Protein AF-A0A7V5R097-F1 (afdb_monomer_lite)

Sequence (144 aa):
MRPENYAAVKLGDSNEYEIFIGPNHPGIEGNYAFRLMLDGDTVVKGTADAGYLHRGFEKLMEGRLWIQNLALVPRICVPDPSPMEVAYSMAVEEIMGIEAPIRAQWIRVMQLELSRVAAHLFTFGGHAATTGMYTPMFWGVADR

Foldseek 3Di:
DDVVVVDDDDDDPFLWDWDKADCDHLLDPHRWIWIFIDNNPHTPDIDTDDDSPPPPLVVVCVVDDLVVNLVVQLVVPVLQSLVSSVVSVVVVCVVVVHDDPPVVVVVSVVSNVVSVLLSVLCVVLSVCVSVVNNPSVVVSVVVD

Secondary structure (DSSP, 8-state):
--GGGG------S-SEEEEEE-SS-TTS-SS-EEEEEEETTEEEEEEEE--TT---HHHHHHTS-TTGGGGTGGGTSTT--HHHHHHHHHHHHHHHT----HHHHHHHHHHHHHHHHHHHHHHHHHHHHHTT-HHHHHHHHH--

Structure (mmCIF, N/CA/C/O backbone):
data_AF-A0A7V5R097-F1
#
_entry.id   AF-A0A7V5R097-F1
#
loop_
_atom_site.group_PDB
_atom_site.id
_atom_site.type_symbol
_atom_site.label_atom_id
_atom_site.label_alt_id
_atom_site.label_comp_id
_atom_site.label_asym_id
_atom_site.label_entity_id
_atom_site.label_seq_id
_atom_site.pdbx_PDB_ins_code
_atom_site.Cartn_x
_atom_site.Cartn_y
_atom_site.Cartn_z
_atom_site.occupancy
_atom_site.B_iso_or_equiv
_atom_site.auth_seq_id
_atom_site.auth_comp_id
_atom_site.auth_asym_id
_atom_site.auth_atom_id
_atom_site.pdbx_PDB_model_num
ATOM 1 N N . MET A 1 1 ? 29.522 6.628 -4.679 1.00 48.78 1 MET A N 1
ATOM 2 C CA . MET A 1 1 ? 29.585 5.921 -5.975 1.00 48.78 1 MET A CA 1
ATOM 3 C C . MET A 1 1 ? 31.027 5.484 -6.163 1.00 48.78 1 MET A C 1
ATOM 5 O O . MET A 1 1 ? 31.875 6.353 -6.314 1.00 48.78 1 MET A O 1
ATOM 9 N N . ARG A 1 2 ? 31.341 4.198 -5.970 1.00 52.47 2 ARG A N 1
ATOM 10 C CA . ARG A 1 2 ? 32.728 3.714 -6.042 1.00 52.47 2 ARG A CA 1
ATOM 11 C C . ARG A 1 2 ? 33.071 3.350 -7.496 1.00 52.47 2 ARG A C 1
ATOM 13 O O . ARG A 1 2 ? 32.293 2.595 -8.077 1.00 52.47 2 ARG A O 1
ATOM 20 N N . PRO A 1 3 ? 34.158 3.877 -8.088 1.00 52.31 3 PRO A N 1
ATOM 21 C CA . PRO A 1 3 ? 34.522 3.634 -9.489 1.00 52.31 3 PRO A CA 1
ATOM 22 C C . PRO A 1 3 ? 34.728 2.154 -9.822 1.00 52.31 3 PRO A C 1
ATOM 24 O O . PRO A 1 3 ? 34.408 1.726 -10.927 1.00 52.31 3 PRO A O 1
ATOM 27 N N . 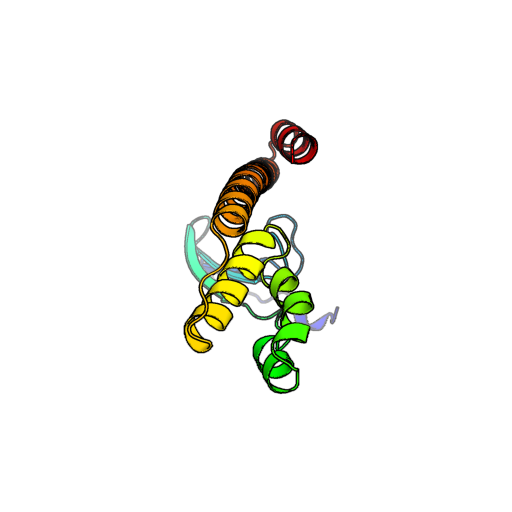GLU A 1 4 ? 35.195 1.361 -8.854 1.00 67.19 4 GLU A N 1
ATOM 28 C CA . GLU A 1 4 ? 35.396 -0.081 -9.013 1.00 67.19 4 GLU A CA 1
ATOM 29 C C . GLU A 1 4 ? 34.113 -0.866 -9.346 1.00 67.19 4 GLU A C 1
ATOM 31 O O . GLU A 1 4 ? 34.199 -1.935 -9.942 1.00 67.19 4 GLU A O 1
ATOM 36 N N . ASN A 1 5 ? 32.926 -0.319 -9.057 1.00 52.34 5 ASN A N 1
ATOM 37 C CA . ASN A 1 5 ? 31.643 -0.945 -9.399 1.00 52.34 5 ASN A CA 1
ATOM 38 C C . ASN A 1 5 ? 31.199 -0.687 -10.855 1.00 52.34 5 ASN A C 1
ATOM 40 O O . ASN A 1 5 ? 30.150 -1.182 -11.256 1.00 52.34 5 ASN A O 1
ATOM 44 N N . TYR A 1 6 ? 31.956 0.099 -11.632 1.00 60.28 6 TYR A N 1
ATOM 45 C CA . TYR A 1 6 ? 31.622 0.498 -13.010 1.00 60.28 6 TYR A CA 1
ATOM 46 C C . TYR A 1 6 ? 32.723 0.131 -14.016 1.00 60.28 6 TYR A C 1
ATOM 48 O O . TYR A 1 6 ? 32.778 0.682 -15.116 1.00 60.28 6 TYR A O 1
ATOM 56 N N . ALA A 1 7 ? 33.632 -0.774 -13.644 1.00 66.00 7 ALA A N 1
ATOM 57 C CA . ALA A 1 7 ? 34.644 -1.274 -14.563 1.00 66.00 7 ALA A CA 1
ATOM 58 C C . ALA A 1 7 ? 33.978 -2.058 -15.704 1.00 66.00 7 ALA A C 1
ATOM 60 O O . ALA A 1 7 ? 33.202 -2.983 -15.466 1.00 66.00 7 ALA A O 1
ATOM 61 N N . ALA A 1 8 ? 34.289 -1.690 -16.949 1.00 58.41 8 ALA A N 1
ATOM 62 C CA . ALA A 1 8 ? 33.789 -2.395 -18.121 1.00 58.41 8 ALA A CA 1
ATOM 63 C C . ALA A 1 8 ? 34.358 -3.823 -18.149 1.00 58.41 8 ALA A C 1
ATOM 65 O O . ALA A 1 8 ? 35.564 -4.019 -18.309 1.00 58.41 8 ALA A O 1
ATOM 66 N N . VAL A 1 9 ? 33.488 -4.819 -17.985 1.00 68.56 9 VAL A N 1
ATOM 67 C CA . VAL A 1 9 ? 33.845 -6.235 -18.109 1.00 68.56 9 VAL A CA 1
ATOM 68 C C . VAL A 1 9 ? 33.668 -6.645 -19.566 1.00 68.56 9 VAL A C 1
ATOM 70 O O . VAL A 1 9 ? 32.616 -6.418 -20.161 1.00 68.56 9 VAL A O 1
ATOM 73 N N . LYS A 1 10 ? 34.705 -7.244 -20.157 1.00 55.16 10 LYS A N 1
ATOM 74 C CA . LYS A 1 10 ? 34.632 -7.794 -21.512 1.00 55.16 10 LYS A CA 1
ATOM 75 C C . LYS A 1 10 ? 33.903 -9.140 -21.444 1.00 55.16 10 LYS A C 1
ATOM 77 O O . LYS A 1 10 ? 34.493 -10.133 -21.022 1.00 55.16 10 LYS A O 1
ATOM 82 N N . LEU A 1 11 ? 32.619 -9.146 -21.790 1.00 59.50 11 LEU A N 1
ATOM 83 C CA . LEU A 1 11 ? 31.825 -10.367 -21.947 1.00 59.50 11 LEU A CA 1
ATOM 84 C C . LEU A 1 11 ? 32.195 -11.050 -23.281 1.00 59.50 11 LEU A C 1
ATOM 86 O O . LEU A 1 11 ? 32.727 -10.396 -24.181 1.00 59.50 11 LEU A O 1
ATOM 90 N N . GLY A 1 12 ? 32.011 -12.372 -23.375 1.00 64.69 12 GLY A N 1
ATOM 91 C CA . GLY A 1 12 ? 32.247 -13.133 -24.613 1.00 64.69 12 GLY A CA 1
ATOM 92 C C . GLY A 1 12 ? 31.195 -12.838 -25.690 1.00 64.69 12 GLY A C 1
ATOM 93 O O . GLY A 1 12 ? 30.378 -11.939 -25.516 1.00 64.69 12 GLY A O 1
ATOM 94 N N . ASP A 1 13 ? 31.171 -13.626 -26.770 1.00 66.69 13 ASP A N 1
ATOM 95 C CA . ASP A 1 13 ? 30.111 -13.580 -27.796 1.00 66.69 13 ASP A CA 1
ATOM 96 C C . ASP A 1 13 ? 28.789 -14.180 -27.259 1.00 66.69 13 ASP A C 1
ATOM 98 O O . ASP A 1 13 ? 28.233 -15.115 -27.833 1.00 66.69 13 ASP A O 1
ATOM 102 N N . SER A 1 14 ? 28.302 -13.700 -26.111 1.00 69.69 14 SER A N 1
ATOM 103 C CA . SER A 1 14 ? 26.946 -13.967 -25.641 1.00 69.69 14 SER A CA 1
ATOM 104 C C . SER A 1 14 ? 26.090 -12.733 -25.860 1.00 69.69 14 SER A C 1
ATOM 106 O O . SER A 1 14 ? 26.456 -11.624 -25.481 1.00 69.69 14 SER A O 1
ATOM 108 N N . ASN A 1 15 ? 24.899 -12.950 -26.407 1.00 76.94 15 ASN A N 1
ATOM 109 C CA . ASN A 1 15 ? 23.843 -11.942 -26.421 1.00 76.94 15 ASN A CA 1
ATOM 110 C C . ASN A 1 15 ? 23.225 -11.747 -25.023 1.00 76.94 15 ASN A C 1
ATOM 112 O O . ASN A 1 15 ? 22.355 -10.896 -24.851 1.00 76.94 15 ASN A O 1
ATOM 116 N N . GLU A 1 16 ? 23.691 -12.526 -24.036 1.00 87.88 16 GLU A N 1
ATOM 117 C CA . GLU A 1 16 ? 23.259 -12.450 -22.651 1.00 87.88 16 GLU A CA 1
ATOM 118 C C . GLU A 1 16 ? 23.998 -11.364 -21.868 1.00 87.88 16 GLU A C 1
ATOM 120 O O . GLU A 1 16 ? 25.231 -11.362 -21.791 1.00 87.88 16 GLU A O 1
ATOM 125 N N . TYR A 1 17 ? 23.240 -10.471 -21.239 1.00 88.00 17 TYR A N 1
ATOM 126 C CA . TYR A 1 17 ? 23.763 -9.458 -20.327 1.00 88.00 17 TYR A CA 1
ATOM 127 C C . TYR A 1 17 ? 22.787 -9.175 -19.183 1.00 88.00 17 TYR A C 1
ATOM 129 O O . TYR A 1 17 ? 21.580 -9.388 -19.288 1.00 88.00 17 TYR A O 1
ATOM 137 N N . GLU A 1 18 ? 23.322 -8.702 -18.057 1.00 90.50 18 GLU A N 1
ATOM 138 C CA . GLU A 1 18 ? 22.538 -8.348 -16.873 1.00 90.50 18 GLU A CA 1
ATOM 139 C C . GLU A 1 18 ? 22.422 -6.826 -16.748 1.00 90.50 18 GLU A C 1
ATOM 141 O O . GLU A 1 18 ? 23.418 -6.103 -16.833 1.00 90.50 18 GLU A O 1
ATOM 146 N N . ILE A 1 19 ? 21.205 -6.336 -16.518 1.00 91.25 19 ILE A N 1
ATOM 147 C CA . ILE A 1 19 ? 20.928 -4.935 -16.210 1.00 91.25 19 ILE A CA 1
ATOM 148 C C . ILE A 1 19 ? 20.326 -4.796 -14.814 1.00 91.25 19 ILE A C 1
ATOM 150 O O . ILE A 1 19 ? 19.524 -5.616 -14.359 1.00 91.25 19 ILE A O 1
ATOM 154 N N . PHE A 1 20 ? 20.697 -3.708 -14.147 1.00 90.19 20 PHE A N 1
ATOM 155 C CA . PHE A 1 20 ? 20.197 -3.345 -12.828 1.00 90.19 20 PHE A CA 1
ATOM 156 C C . PHE A 1 20 ? 19.272 -2.142 -12.971 1.00 90.19 20 PHE A C 1
ATOM 158 O O . PHE A 1 20 ? 19.710 -1.064 -13.373 1.00 90.19 20 PHE A O 1
ATOM 165 N N . ILE A 1 21 ? 17.998 -2.321 -12.631 1.00 90.12 21 ILE A N 1
ATOM 166 C CA . ILE A 1 21 ? 17.016 -1.238 -12.589 1.00 90.12 21 ILE A CA 1
ATOM 167 C C . ILE A 1 21 ? 16.717 -0.952 -11.117 1.00 90.12 21 ILE A C 1
ATOM 169 O O . ILE A 1 21 ? 16.272 -1.839 -10.393 1.00 90.12 21 ILE A O 1
ATOM 173 N N . GLY A 1 22 ? 16.969 0.278 -10.664 1.00 87.38 22 GLY A N 1
ATOM 174 C CA . GLY A 1 22 ? 16.800 0.691 -9.265 1.00 87.38 22 GLY A CA 1
ATOM 175 C C . GLY A 1 22 ? 18.120 0.790 -8.475 1.00 87.38 22 GLY A C 1
ATOM 176 O O . GLY A 1 22 ? 19.199 0.696 -9.058 1.00 87.38 22 GLY A O 1
ATOM 177 N N . PRO A 1 23 ? 18.068 1.046 -7.151 1.00 83.62 23 PRO A N 1
ATOM 178 C CA . PRO A 1 23 ? 16.860 1.294 -6.359 1.00 83.62 23 PRO A CA 1
ATOM 179 C C . PRO A 1 23 ? 16.251 2.686 -6.591 1.00 83.62 23 PRO A C 1
ATOM 181 O O . PRO A 1 23 ? 15.163 2.972 -6.107 1.00 83.62 23 PRO A O 1
ATOM 184 N N . ASN A 1 24 ? 16.950 3.562 -7.324 1.00 85.50 24 ASN A N 1
ATOM 185 C CA . ASN A 1 24 ? 16.467 4.881 -7.715 1.00 85.50 24 ASN A CA 1
ATOM 186 C C . ASN A 1 24 ? 16.407 4.960 -9.246 1.00 85.50 24 ASN A C 1
ATOM 188 O O . ASN A 1 24 ? 17.418 5.198 -9.902 1.00 85.50 24 ASN A O 1
ATOM 192 N N . HIS A 1 25 ? 15.233 4.687 -9.812 1.00 85.94 25 HIS A N 1
ATOM 193 C CA . HIS A 1 25 ? 14.985 4.760 -11.249 1.00 85.94 25 HIS A CA 1
ATOM 194 C C . HIS A 1 25 ? 13.535 5.214 -11.492 1.00 85.94 25 HIS A C 1
ATOM 196 O O . HIS A 1 25 ? 12.647 4.673 -10.841 1.00 85.94 25 HIS A O 1
ATOM 202 N N . PRO A 1 26 ? 13.254 6.152 -12.421 1.00 78.31 26 PRO A N 1
ATOM 203 C CA . PRO A 1 26 ? 11.894 6.657 -12.656 1.00 78.31 26 PRO A CA 1
ATOM 204 C C . PRO A 1 26 ? 10.868 5.589 -13.056 1.00 78.31 26 PRO A C 1
ATOM 206 O O . PRO A 1 26 ? 9.689 5.735 -12.767 1.00 78.31 26 PRO A O 1
ATOM 209 N N . GLY A 1 27 ? 11.320 4.518 -13.712 1.00 74.69 27 GLY A N 1
ATOM 210 C CA . GLY A 1 27 ? 10.492 3.361 -14.079 1.00 74.69 27 GLY A CA 1
ATOM 211 C C . GLY A 1 27 ? 10.294 2.330 -12.963 1.00 74.69 27 GLY A C 1
ATOM 212 O O . GLY A 1 27 ? 9.815 1.241 -13.248 1.00 74.69 27 GLY A O 1
ATOM 213 N N . ILE A 1 28 ? 10.727 2.622 -11.733 1.00 76.56 28 ILE A N 1
ATOM 214 C CA . ILE A 1 28 ? 10.385 1.835 -10.546 1.00 76.56 28 ILE A CA 1
ATOM 215 C C . ILE A 1 28 ? 9.705 2.760 -9.545 1.00 76.56 28 ILE A C 1
ATOM 217 O O . ILE A 1 28 ? 10.331 3.655 -8.974 1.00 76.56 28 ILE A O 1
ATOM 221 N N . GLU A 1 29 ? 8.426 2.518 -9.286 1.00 77.69 29 GLU A N 1
ATOM 222 C CA . GLU A 1 29 ? 7.703 3.223 -8.242 1.00 77.69 29 GLU A CA 1
ATOM 223 C C . GLU A 1 29 ? 8.112 2.697 -6.858 1.00 77.69 29 GLU A C 1
ATOM 225 O O . GLU A 1 29 ? 7.885 1.543 -6.494 1.00 77.69 29 GLU A O 1
ATOM 230 N N . GLY A 1 30 ? 8.701 3.574 -6.045 1.00 82.06 30 GLY A N 1
ATOM 231 C CA . GLY A 1 30 ? 9.079 3.269 -4.667 1.00 82.06 30 GLY A CA 1
ATOM 232 C C . GLY A 1 30 ? 10.537 2.840 -4.505 1.00 82.06 30 GLY A C 1
ATOM 233 O O . GLY A 1 30 ? 11.412 3.232 -5.267 1.00 82.06 30 GLY A O 1
ATOM 234 N N . ASN A 1 31 ? 10.814 2.090 -3.437 1.00 86.75 31 ASN A N 1
ATOM 235 C CA . ASN A 1 31 ? 12.171 1.685 -3.061 1.00 86.75 31 ASN A CA 1
ATOM 236 C C . ASN A 1 31 ? 12.331 0.194 -3.355 1.00 86.75 31 ASN A C 1
ATOM 238 O O . ASN A 1 31 ? 12.160 -0.651 -2.471 1.00 86.75 31 ASN A O 1
ATOM 242 N N . TYR A 1 32 ? 12.587 -0.115 -4.619 1.00 88.94 32 TYR A N 1
ATOM 243 C CA . TYR A 1 32 ? 12.673 -1.478 -5.125 1.00 88.94 32 TYR A CA 1
ATOM 244 C C . TYR A 1 32 ? 13.760 -1.565 -6.193 1.00 88.94 32 TYR A C 1
ATOM 246 O O . TYR A 1 32 ? 14.073 -0.561 -6.831 1.00 88.94 32 TYR A O 1
ATOM 254 N N . ALA A 1 33 ? 14.345 -2.741 -6.397 1.00 90.44 33 ALA A N 1
ATOM 255 C CA . ALA A 1 33 ? 15.280 -2.954 -7.492 1.00 90.44 33 ALA A CA 1
ATOM 256 C C . ALA A 1 33 ? 15.023 -4.292 -8.192 1.00 90.44 33 ALA A C 1
ATOM 258 O O . ALA A 1 33 ? 14.532 -5.249 -7.596 1.00 90.44 33 ALA A O 1
ATOM 259 N N . PHE A 1 34 ? 15.369 -4.351 -9.473 1.00 90.69 34 PHE A N 1
ATOM 260 C CA . PHE A 1 34 ? 15.323 -5.555 -10.289 1.00 90.69 34 PHE A CA 1
ATOM 261 C C . PHE A 1 34 ? 16.687 -5.809 -10.916 1.00 90.69 34 PHE A C 1
ATOM 263 O O . PHE A 1 34 ? 17.327 -4.897 -11.442 1.00 90.69 34 PHE A O 1
ATOM 270 N N . ARG A 1 35 ? 17.099 -7.074 -10.896 1.00 91.44 35 ARG A N 1
ATOM 271 C CA . ARG A 1 35 ? 18.222 -7.588 -11.680 1.00 91.44 35 ARG A CA 1
ATOM 272 C C . ARG A 1 35 ? 17.644 -8.403 -12.818 1.00 91.44 35 ARG A C 1
ATOM 274 O O . ARG A 1 35 ? 17.014 -9.435 -12.569 1.00 91.44 35 ARG A O 1
ATOM 281 N N . LEU A 1 36 ? 17.775 -7.904 -14.038 1.00 92.94 36 LEU A N 1
ATOM 282 C CA . LEU A 1 36 ? 17.213 -8.537 -15.223 1.00 92.94 36 LEU A CA 1
ATOM 283 C C . LEU A 1 36 ? 18.347 -9.106 -16.064 1.00 92.94 36 LEU A C 1
ATOM 285 O O . LEU A 1 36 ? 19.264 -8.382 -16.432 1.00 92.94 36 LEU A O 1
ATOM 289 N N . MET A 1 37 ? 18.259 -10.390 -16.379 1.00 92.50 37 MET A N 1
ATOM 290 C CA . MET A 1 37 ? 19.070 -11.038 -17.397 1.00 92.50 37 MET A CA 1
ATOM 291 C C . MET A 1 37 ? 18.307 -10.960 -18.717 1.00 92.50 37 MET A C 1
ATOM 293 O O . MET A 1 37 ? 17.126 -11.326 -18.782 1.00 92.50 37 MET A O 1
ATOM 297 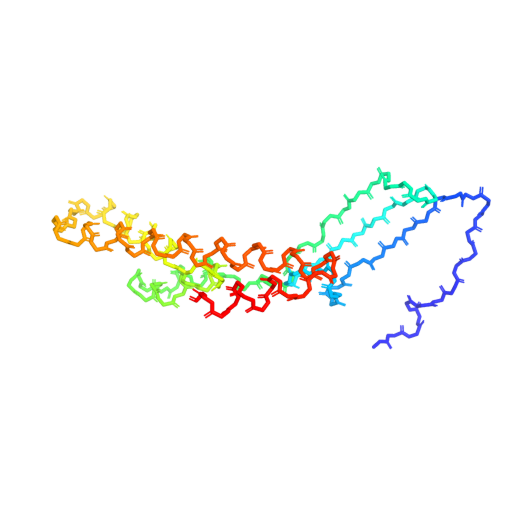N N . LEU A 1 38 ? 18.986 -10.471 -19.743 1.00 92.88 38 LEU A N 1
ATOM 298 C CA . LEU A 1 38 ? 18.459 -10.245 -21.079 1.00 92.88 38 LEU A CA 1
ATOM 299 C C . LEU A 1 38 ? 19.238 -11.087 -22.085 1.00 92.88 38 LEU A C 1
ATOM 301 O O . LEU A 1 38 ? 20.444 -11.203 -21.924 1.00 92.88 38 LEU A O 1
ATOM 305 N N . ASP A 1 39 ? 18.563 -11.613 -23.104 1.00 91.44 39 ASP A N 1
ATOM 306 C CA . ASP A 1 39 ? 19.152 -12.096 -24.361 1.00 91.44 39 ASP A CA 1
ATOM 307 C C . ASP A 1 39 ? 18.684 -11.152 -25.478 1.00 91.44 39 ASP A C 1
ATOM 309 O O . ASP A 1 39 ? 17.519 -11.186 -25.897 1.00 91.44 39 ASP A O 1
ATOM 313 N N . GLY A 1 40 ? 19.551 -10.215 -25.871 1.00 89.00 40 GLY A N 1
ATOM 314 C CA . GLY A 1 40 ? 19.140 -9.058 -26.670 1.00 89.00 40 GLY A CA 1
ATOM 315 C C . GLY A 1 40 ? 17.993 -8.290 -25.995 1.00 89.00 40 GLY A C 1
ATOM 316 O O . GLY A 1 40 ? 18.111 -7.861 -24.850 1.00 89.00 40 GLY A O 1
ATOM 317 N N . ASP A 1 41 ? 16.853 -8.155 -26.678 1.00 88.88 41 ASP A N 1
ATOM 318 C CA . ASP A 1 41 ? 15.669 -7.452 -26.151 1.00 88.88 41 ASP A CA 1
ATOM 319 C C . ASP A 1 41 ? 14.753 -8.337 -25.278 1.00 88.88 41 ASP A C 1
ATOM 321 O O . ASP A 1 41 ? 13.751 -7.863 -24.735 1.00 88.88 41 ASP A O 1
ATOM 325 N N . THR A 1 42 ? 15.055 -9.632 -25.140 1.00 90.75 42 THR A N 1
ATOM 326 C CA . THR A 1 42 ? 14.188 -10.584 -24.429 1.00 90.75 42 THR A CA 1
ATOM 327 C C . THR A 1 42 ? 14.616 -10.740 -22.976 1.00 90.75 42 THR A C 1
ATOM 329 O O . THR A 1 42 ? 15.751 -11.110 -22.691 1.00 90.75 42 THR A O 1
ATOM 332 N N . VAL A 1 43 ? 13.688 -10.543 -22.033 1.00 93.44 43 VAL A N 1
ATOM 333 C CA . VAL A 1 43 ? 13.925 -10.859 -20.616 1.00 93.44 43 VAL A CA 1
ATOM 334 C C . VAL A 1 43 ? 13.887 -12.371 -20.413 1.00 93.44 43 VAL A C 1
ATOM 336 O O . VAL A 1 43 ? 12.830 -12.987 -20.534 1.00 93.44 43 VAL A O 1
ATOM 339 N N . VAL A 1 44 ? 15.025 -12.965 -20.051 1.00 94.44 44 VAL A N 1
ATOM 340 C CA . VAL A 1 44 ? 15.138 -14.410 -19.782 1.00 94.44 44 VAL A CA 1
ATOM 341 C C . VAL A 1 44 ? 15.016 -14.738 -18.293 1.00 94.44 44 VAL A C 1
ATOM 343 O O . VAL A 1 44 ? 14.535 -15.809 -17.925 1.00 94.44 44 VAL A O 1
ATOM 346 N N . LYS A 1 45 ? 15.403 -13.807 -17.410 1.00 94.31 45 LYS A N 1
ATOM 347 C CA . LYS A 1 45 ? 15.245 -13.950 -15.957 1.00 94.31 45 LYS A CA 1
ATOM 348 C C . LYS A 1 45 ? 15.141 -12.590 -15.280 1.00 94.31 45 LYS A C 1
ATOM 350 O O . LYS A 1 45 ? 15.921 -11.693 -15.569 1.00 94.31 45 LYS A O 1
ATOM 355 N N . GLY A 1 46 ? 14.233 -12.464 -14.317 1.00 93.06 46 GLY A N 1
ATOM 356 C CA . GLY A 1 46 ? 14.157 -11.313 -13.419 1.00 93.06 46 GLY A CA 1
ATOM 357 C C . GLY A 1 46 ? 14.305 -11.750 -11.968 1.00 93.06 46 GLY A C 1
ATOM 358 O O . GLY A 1 46 ? 13.599 -12.648 -11.516 1.00 93.06 46 GLY A O 1
ATOM 359 N N . THR A 1 47 ? 15.220 -11.122 -11.235 1.00 93.62 47 THR A N 1
ATOM 360 C CA . THR A 1 47 ? 15.350 -11.285 -9.784 1.00 93.62 47 THR A CA 1
ATOM 361 C C . THR A 1 47 ? 14.944 -9.987 -9.111 1.00 93.62 47 THR A C 1
ATOM 363 O O . THR A 1 47 ? 15.502 -8.926 -9.391 1.00 93.62 47 THR A O 1
ATOM 366 N N . ALA A 1 48 ? 13.956 -10.082 -8.233 1.00 90.88 48 ALA A N 1
ATOM 367 C CA . ALA A 1 48 ? 13.427 -8.960 -7.484 1.00 90.88 48 ALA A CA 1
ATOM 368 C C . ALA A 1 48 ? 14.266 -8.754 -6.210 1.00 90.88 48 ALA A C 1
ATOM 370 O O . ALA A 1 48 ? 14.418 -9.680 -5.413 1.00 90.88 48 ALA A O 1
ATOM 371 N N . ASP A 1 49 ? 14.833 -7.562 -6.035 1.00 89.56 49 ASP A N 1
ATOM 372 C CA . ASP A 1 49 ? 15.678 -7.185 -4.898 1.00 89.56 49 ASP A CA 1
ATOM 373 C C . ASP A 1 49 ? 14.885 -6.215 -4.006 1.00 89.56 49 ASP A C 1
ATOM 375 O O . ASP A 1 49 ? 14.792 -5.005 -4.245 1.00 89.56 49 ASP A O 1
ATOM 379 N N . ALA A 1 50 ? 14.194 -6.799 -3.027 1.00 88.69 50 ALA A N 1
ATOM 380 C CA . ALA A 1 50 ? 13.295 -6.105 -2.114 1.00 88.69 50 ALA A CA 1
ATOM 381 C C . ALA A 1 50 ? 13.996 -5.726 -0.798 1.00 88.69 50 ALA A C 1
ATOM 383 O O . ALA A 1 50 ? 15.072 -6.210 -0.471 1.00 88.69 50 ALA A O 1
ATOM 384 N N . GLY A 1 51 ? 13.335 -4.899 0.018 1.00 90.31 51 GLY A N 1
ATOM 385 C CA . GLY A 1 51 ? 13.779 -4.608 1.389 1.00 90.31 51 GLY A CA 1
ATOM 386 C C . GLY A 1 51 ? 14.435 -3.242 1.589 1.00 90.31 51 GLY A C 1
ATOM 387 O O . GLY A 1 51 ? 14.679 -2.860 2.731 1.00 90.31 51 GLY A O 1
ATOM 388 N N . TYR A 1 52 ? 14.606 -2.442 0.533 1.00 90.38 52 TYR A N 1
ATOM 389 C CA . TYR A 1 52 ? 15.099 -1.059 0.640 1.00 90.38 52 TYR A CA 1
ATOM 390 C C . TYR A 1 52 ? 14.195 -0.136 1.483 1.00 90.38 52 TYR A C 1
ATOM 392 O O . TYR A 1 52 ? 14.650 0.904 1.951 1.00 90.38 52 TYR A O 1
ATOM 400 N N . LEU A 1 53 ? 12.931 -0.520 1.719 1.00 91.88 53 LEU A N 1
ATOM 401 C CA . LEU A 1 53 ? 12.004 0.150 2.647 1.00 91.88 53 LEU A CA 1
ATOM 402 C C . LEU A 1 53 ? 11.648 -0.710 3.873 1.00 91.88 53 LEU A C 1
ATOM 404 O O . LEU A 1 53 ? 10.601 -0.513 4.497 1.00 91.88 53 LEU A O 1
ATOM 408 N N . HIS A 1 54 ? 12.485 -1.683 4.238 1.00 94.00 54 HIS A N 1
ATOM 409 C CA . HIS A 1 54 ? 12.264 -2.451 5.458 1.00 94.00 54 HIS A CA 1
ATOM 410 C C . HIS A 1 54 ? 12.486 -1.562 6.691 1.00 94.00 54 HIS A C 1
ATOM 412 O O . HIS A 1 54 ? 13.587 -1.084 6.949 1.00 94.00 54 HIS A O 1
ATOM 418 N N . ARG A 1 55 ? 11.416 -1.336 7.461 1.00 93.25 55 ARG A N 1
ATOM 419 C CA . ARG A 1 55 ? 11.415 -0.474 8.659 1.00 93.25 55 ARG A CA 1
ATOM 420 C C . ARG A 1 55 ? 11.156 -1.233 9.963 1.00 93.25 55 ARG A C 1
ATOM 422 O O . ARG A 1 55 ? 11.031 -0.605 11.009 1.00 93.25 55 ARG A O 1
ATOM 429 N N . GLY A 1 56 ? 11.041 -2.562 9.906 1.00 95.56 56 GLY A N 1
ATOM 430 C CA . GLY A 1 56 ? 10.771 -3.395 11.080 1.00 95.56 56 GLY A CA 1
ATOM 431 C C . GLY A 1 56 ? 9.434 -3.086 11.763 1.00 95.56 56 GLY A C 1
ATOM 432 O O . GLY A 1 56 ? 9.372 -3.091 12.988 1.00 95.56 56 GLY A O 1
ATOM 433 N N . PHE A 1 57 ? 8.378 -2.776 10.997 1.00 95.62 57 PHE A N 1
ATOM 434 C CA . PHE A 1 57 ? 7.078 -2.380 11.556 1.00 95.62 57 PHE A CA 1
ATOM 435 C C . PHE A 1 57 ? 6.516 -3.400 12.543 1.00 95.62 57 PHE A C 1
ATOM 437 O O . PHE A 1 57 ? 6.152 -3.015 13.647 1.00 95.62 57 PHE A O 1
ATOM 444 N N . GLU A 1 58 ? 6.521 -4.682 12.192 1.00 95.62 58 GLU A N 1
ATOM 445 C CA . GLU A 1 58 ? 6.044 -5.758 13.069 1.00 95.62 58 GLU A CA 1
ATOM 446 C C . GLU A 1 58 ? 6.808 -5.771 14.398 1.00 95.62 58 GLU A C 1
ATOM 448 O O . GLU A 1 58 ? 6.206 -5.722 15.469 1.00 95.62 58 GLU A O 1
ATOM 453 N N . LYS A 1 59 ? 8.143 -5.684 14.338 1.00 96.88 59 LYS A N 1
ATOM 454 C CA . LYS A 1 59 ? 8.983 -5.639 15.540 1.00 96.88 59 LYS A CA 1
ATOM 455 C C . LYS A 1 59 ? 8.722 -4.399 16.393 1.00 96.88 59 LYS A C 1
ATOM 457 O O . LYS A 1 59 ? 8.744 -4.454 17.619 1.00 96.88 59 LYS A O 1
ATOM 462 N N . LEU A 1 60 ? 8.478 -3.262 15.748 1.00 96.06 60 LEU A N 1
ATOM 463 C CA . LEU A 1 60 ? 8.095 -2.027 16.421 1.00 96.06 60 LEU A CA 1
ATOM 464 C C . LEU A 1 60 ? 6.723 -2.162 17.105 1.00 96.06 60 LEU A C 1
ATOM 466 O O . LEU A 1 60 ? 6.539 -1.602 18.187 1.00 96.06 60 LEU A O 1
ATOM 470 N N . MET A 1 61 ? 5.781 -2.894 16.513 1.00 96.50 61 MET A N 1
ATOM 471 C CA . MET A 1 61 ? 4.443 -3.092 17.076 1.00 96.50 61 MET A CA 1
ATOM 472 C C . MET A 1 61 ? 4.451 -3.962 18.336 1.00 96.50 61 MET A C 1
ATOM 474 O O . MET A 1 61 ? 3.648 -3.701 19.227 1.00 96.50 61 MET A O 1
ATOM 478 N N . GLU A 1 62 ? 5.378 -4.920 18.455 1.00 96.94 62 GLU A N 1
ATOM 479 C CA . GLU A 1 62 ? 5.545 -5.750 19.664 1.00 96.94 62 GLU A CA 1
ATOM 480 C C . GLU A 1 62 ? 5.870 -4.922 20.918 1.00 96.94 62 GLU A C 1
ATOM 482 O O . GLU A 1 62 ? 5.444 -5.252 22.021 1.00 96.94 62 GLU A O 1
ATOM 487 N N . GLY A 1 63 ? 6.642 -3.842 20.761 1.00 96.50 63 GLY A N 1
ATOM 488 C CA . GLY A 1 63 ? 7.079 -2.985 21.868 1.00 96.50 63 GLY A CA 1
ATOM 489 C C . GLY A 1 63 ? 6.101 -1.864 22.232 1.00 96.50 63 GLY A C 1
ATOM 490 O O . GLY A 1 63 ? 6.472 -0.962 22.983 1.00 96.50 63 GLY A O 1
ATOM 491 N N . ARG A 1 64 ? 4.895 -1.852 21.656 1.00 95.06 64 ARG A N 1
ATOM 492 C CA . ARG A 1 64 ? 3.907 -0.773 21.789 1.00 95.06 64 ARG A CA 1
ATOM 493 C C . ARG A 1 64 ? 2.568 -1.311 22.261 1.00 95.06 64 ARG A C 1
ATOM 495 O O . ARG A 1 64 ? 2.216 -2.463 22.028 1.00 95.06 64 ARG A O 1
ATOM 502 N N . LEU A 1 65 ? 1.780 -0.438 22.882 1.00 96.50 65 LEU A N 1
ATOM 503 C CA . LEU A 1 65 ? 0.379 -0.747 23.139 1.00 96.50 65 LEU A CA 1
ATOM 504 C C . LEU A 1 65 ? -0.367 -0.867 21.809 1.00 96.50 65 LEU A C 1
ATOM 506 O O . LEU A 1 65 ? -0.117 -0.098 20.879 1.00 96.50 65 LEU A O 1
ATOM 510 N N . TRP A 1 66 ? -1.344 -1.772 21.749 1.00 95.00 66 TRP A N 1
ATOM 511 C CA . TRP A 1 66 ? -2.135 -2.008 20.540 1.00 95.00 66 TRP A CA 1
ATOM 512 C C . TRP A 1 66 ? -2.746 -0.714 19.973 1.00 95.00 66 TRP A C 1
ATOM 514 O O . TRP A 1 66 ? -2.778 -0.536 18.759 1.00 95.00 66 TRP A O 1
ATOM 524 N N . ILE A 1 67 ? -3.158 0.225 20.834 1.00 95.94 67 ILE A N 1
ATOM 525 C CA . ILE A 1 67 ? -3.741 1.510 20.425 1.00 95.94 67 ILE A CA 1
ATOM 526 C C . ILE A 1 67 ? -2.703 2.451 19.795 1.00 95.94 67 ILE A C 1
ATOM 528 O O . ILE A 1 67 ? -3.024 3.231 18.907 1.00 95.94 67 ILE A O 1
ATOM 532 N N . GLN A 1 68 ? -1.434 2.366 20.203 1.00 96.00 68 GLN A N 1
ATOM 533 C CA . GLN A 1 68 ? -0.356 3.185 19.635 1.00 96.00 68 GLN A CA 1
ATOM 534 C C . GLN A 1 68 ? 0.007 2.735 18.215 1.00 96.00 68 GLN A C 1
ATOM 536 O O . GLN A 1 68 ? 0.498 3.533 17.415 1.00 96.00 68 GLN A O 1
ATOM 541 N N . ASN A 1 69 ? -0.255 1.469 17.888 1.00 96.19 69 ASN A N 1
ATOM 542 C CA . ASN A 1 69 ? 0.012 0.918 16.566 1.00 96.19 69 ASN A CA 1
ATOM 543 C C . ASN A 1 69 ? -0.930 1.470 15.484 1.00 96.19 69 ASN A C 1
ATOM 545 O O . ASN A 1 69 ? -0.541 1.470 14.319 1.00 96.19 69 ASN A O 1
ATOM 549 N N . LEU A 1 70 ? -2.092 2.040 15.839 1.00 94.56 70 LEU A N 1
ATOM 550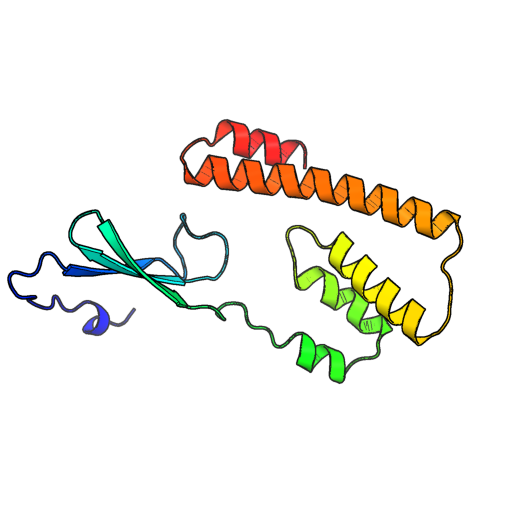 C CA . LEU A 1 70 ? -2.974 2.731 14.882 1.00 94.56 70 LEU A CA 1
ATOM 551 C C . LEU A 1 70 ? -2.268 3.872 14.139 1.00 94.56 70 LEU A C 1
ATOM 553 O O . LEU A 1 70 ? -2.539 4.088 12.970 1.00 94.56 70 LEU A O 1
ATOM 557 N N . ALA A 1 71 ? -1.305 4.558 14.763 1.00 92.25 71 ALA A N 1
ATOM 558 C CA . ALA A 1 71 ? -0.521 5.598 14.087 1.00 92.25 71 ALA A CA 1
ATOM 559 C C . ALA A 1 71 ? 0.588 5.036 13.172 1.00 92.25 71 ALA A C 1
ATOM 561 O O . ALA A 1 71 ? 1.208 5.772 12.398 1.00 92.25 71 ALA A O 1
ATOM 562 N N . LEU A 1 72 ? 0.896 3.743 13.298 1.00 95.12 72 LEU A N 1
ATOM 563 C CA . LEU A 1 72 ? 1.962 3.068 12.562 1.00 95.12 72 LEU A CA 1
ATOM 564 C C . LEU A 1 72 ? 1.427 2.347 11.323 1.00 95.12 72 LEU A C 1
ATOM 566 O O . LEU A 1 72 ? 2.046 2.419 10.264 1.00 95.12 72 LEU A O 1
ATOM 570 N N . VAL A 1 73 ? 0.271 1.701 11.455 1.00 95.75 73 VAL A N 1
ATOM 571 C CA . VAL A 1 73 ? -0.395 0.900 10.420 1.00 95.75 73 VAL A CA 1
ATOM 572 C C . VAL A 1 73 ? -0.626 1.656 9.093 1.00 95.75 73 VAL A C 1
ATOM 574 O O . VAL A 1 73 ? -0.267 1.104 8.051 1.00 95.75 73 VAL A O 1
ATOM 577 N N . PRO A 1 74 ? -1.066 2.935 9.076 1.00 94.75 74 PRO A N 1
ATOM 578 C CA . PRO A 1 74 ? -1.159 3.753 7.857 1.00 94.75 74 PRO A CA 1
ATOM 579 C C . PRO A 1 74 ? 0.133 3.845 7.043 1.00 94.75 74 PRO A C 1
ATOM 581 O O . PRO A 1 74 ? 0.118 4.144 5.854 1.00 94.75 74 PRO A O 1
ATOM 584 N N . ARG A 1 75 ? 1.289 3.631 7.680 1.00 93.31 75 ARG A N 1
ATOM 585 C CA . ARG A 1 75 ? 2.598 3.772 7.033 1.00 93.31 75 ARG A CA 1
ATOM 586 C C . ARG A 1 75 ? 3.035 2.516 6.290 1.00 93.31 75 ARG A C 1
ATOM 588 O O . ARG A 1 75 ? 4.066 2.577 5.616 1.00 93.31 75 ARG A O 1
ATOM 595 N N . ILE A 1 76 ? 2.302 1.410 6.429 1.00 93.62 76 ILE A N 1
ATOM 596 C CA . ILE A 1 76 ? 2.557 0.153 5.716 1.00 93.62 76 ILE A CA 1
ATOM 597 C C . ILE A 1 76 ? 2.207 0.336 4.235 1.00 93.62 76 ILE A C 1
ATOM 599 O O . ILE A 1 76 ? 3.064 0.122 3.382 1.00 93.62 76 ILE A O 1
ATOM 603 N N . CYS A 1 77 ? 1.002 0.839 3.944 1.00 92.50 77 CYS A N 1
ATOM 604 C CA . CYS A 1 77 ? 0.573 1.253 2.609 1.00 92.50 77 CYS A CA 1
ATOM 605 C C . CYS A 1 77 ? 0.322 2.766 2.592 1.00 92.50 77 CYS A C 1
ATOM 607 O O . CYS A 1 77 ? -0.780 3.234 2.853 1.00 92.50 77 CYS A O 1
ATOM 609 N N . VAL A 1 78 ? 1.364 3.546 2.296 1.00 90.50 78 VAL A N 1
ATOM 610 C CA . VAL A 1 78 ? 1.272 5.018 2.296 1.00 90.50 78 VAL A CA 1
ATOM 611 C C . VAL A 1 78 ? 0.271 5.559 1.259 1.00 90.50 78 VAL A C 1
ATOM 613 O O . VAL A 1 78 ? -0.450 6.499 1.592 1.00 90.50 78 VAL A O 1
ATOM 616 N N . PRO A 1 79 ? 0.179 5.010 0.028 1.00 89.75 79 PRO A N 1
ATOM 617 C CA . PRO A 1 79 ? -0.789 5.496 -0.956 1.00 89.75 79 PRO A CA 1
ATOM 618 C C . PRO A 1 79 ? -2.250 5.181 -0.614 1.00 89.75 79 PRO A C 1
ATOM 620 O O . PRO A 1 79 ? -3.142 5.815 -1.175 1.00 89.75 79 PRO A O 1
ATOM 623 N N . ASP A 1 80 ? -2.512 4.222 0.272 1.00 93.75 80 ASP A N 1
ATOM 624 C CA . ASP A 1 80 ? -3.869 3.813 0.640 1.00 93.75 80 ASP A CA 1
ATOM 625 C C . ASP A 1 80 ? -3.914 3.350 2.112 1.00 93.75 80 ASP A C 1
ATOM 627 O O . ASP A 1 80 ? -3.847 2.150 2.401 1.00 93.75 80 ASP A O 1
ATOM 631 N N . PRO A 1 81 ? -3.943 4.300 3.070 1.00 95.06 81 PRO A N 1
ATOM 632 C CA . PRO A 1 81 ? -3.803 3.985 4.491 1.00 95.06 81 PRO A CA 1
ATOM 633 C C . PRO A 1 81 ? -5.089 3.450 5.135 1.00 95.06 81 PRO A C 1
ATOM 635 O O . PRO A 1 81 ? -5.011 2.660 6.077 1.00 95.06 81 PRO A O 1
ATOM 638 N N . SER A 1 82 ? -6.271 3.854 4.654 1.00 95.94 82 SER A N 1
ATOM 639 C CA . SER A 1 82 ? -7.548 3.551 5.317 1.00 95.94 82 SER A CA 1
ATOM 640 C C . SER A 1 82 ? -7.858 2.049 5.417 1.00 95.94 82 SER A C 1
ATOM 642 O O . SER A 1 82 ? -8.274 1.612 6.494 1.00 95.94 82 SER A O 1
ATOM 644 N N . PRO A 1 83 ? -7.621 1.213 4.384 1.00 96.31 83 PRO A N 1
ATOM 645 C CA . PRO A 1 83 ? -7.808 -0.233 4.505 1.00 96.31 83 PRO A CA 1
ATOM 646 C C . PRO A 1 83 ? -6.921 -0.867 5.572 1.00 96.31 83 PRO A C 1
ATOM 648 O O . PRO A 1 83 ? -7.360 -1.785 6.260 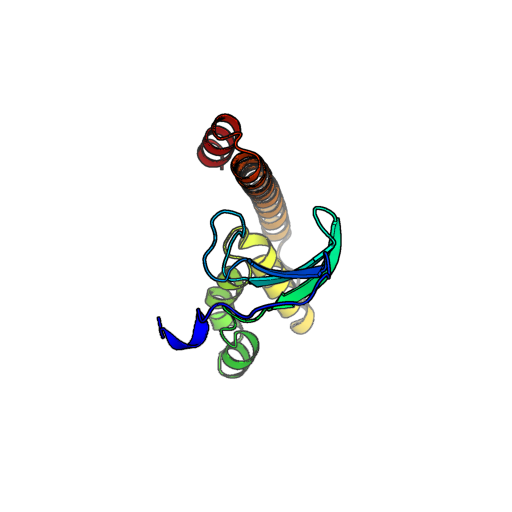1.00 96.31 83 PRO A O 1
ATOM 651 N N . MET A 1 84 ? -5.698 -0.357 5.750 1.00 96.31 84 MET A N 1
ATOM 652 C CA . MET A 1 84 ? -4.774 -0.863 6.764 1.00 96.31 84 MET A CA 1
ATOM 653 C C . MET A 1 84 ? -5.319 -0.589 8.171 1.00 96.31 84 MET A C 1
ATOM 655 O O . MET A 1 84 ? -5.352 -1.490 9.008 1.00 96.31 84 MET A O 1
ATOM 659 N N . GLU A 1 85 ? -5.798 0.632 8.425 1.00 95.88 85 GLU A N 1
ATOM 660 C CA . GLU A 1 85 ? -6.388 1.015 9.716 1.00 95.88 85 GLU A CA 1
ATOM 661 C C . GLU A 1 85 ? -7.633 0.197 10.048 1.00 95.88 85 GLU A C 1
ATOM 663 O O . GLU A 1 85 ? -7.776 -0.276 11.180 1.00 95.88 85 GLU A O 1
ATOM 668 N N . VAL A 1 86 ? -8.526 0.011 9.071 1.00 96.75 86 VAL A N 1
ATOM 669 C CA . VAL A 1 86 ? -9.748 -0.771 9.269 1.00 96.75 86 VAL A CA 1
ATOM 670 C C . VAL A 1 86 ? -9.411 -2.239 9.512 1.00 96.75 86 VAL A C 1
ATOM 672 O O . VAL A 1 86 ? -9.928 -2.805 10.471 1.00 96.75 86 VAL A O 1
ATOM 675 N N . ALA A 1 87 ? -8.506 -2.834 8.730 1.00 96.25 87 ALA A N 1
ATOM 676 C CA . ALA A 1 87 ? -8.089 -4.223 8.916 1.00 96.25 87 ALA A CA 1
ATOM 677 C C . ALA A 1 87 ? -7.468 -4.456 10.302 1.00 96.25 87 ALA A C 1
ATOM 679 O O . ALA A 1 87 ? -7.835 -5.404 10.996 1.00 96.25 87 ALA A O 1
ATOM 680 N N . TYR A 1 88 ? -6.579 -3.561 10.745 1.00 97.25 88 TYR A N 1
ATOM 681 C CA . TYR A 1 88 ? -5.992 -3.640 12.082 1.00 97.25 88 TYR A CA 1
ATOM 682 C C . TYR A 1 88 ? -7.044 -3.473 13.185 1.00 97.25 88 TYR A C 1
ATOM 684 O O . TYR A 1 88 ? -7.043 -4.224 14.158 1.00 97.25 88 TYR A O 1
ATOM 692 N N . SER A 1 89 ? -7.965 -2.519 13.028 1.00 96.69 89 SER A N 1
ATOM 693 C CA . SER A 1 89 ? -9.030 -2.287 14.011 1.00 96.69 89 SER A CA 1
ATOM 694 C C . SER A 1 89 ? -9.961 -3.491 14.123 1.00 96.69 89 SER A C 1
ATOM 696 O O . SER A 1 89 ? -10.261 -3.910 15.234 1.00 96.69 89 SER A O 1
ATOM 698 N N . MET A 1 90 ? -10.361 -4.084 12.995 1.00 97.31 90 MET A N 1
ATOM 699 C CA . MET A 1 90 ? -11.210 -5.278 12.971 1.00 97.31 90 MET A CA 1
ATOM 700 C C . MET A 1 90 ? -10.533 -6.474 13.645 1.00 97.31 90 MET A C 1
ATOM 702 O O . MET A 1 90 ? -11.182 -7.179 14.409 1.00 97.31 90 MET A O 1
ATOM 706 N N . ALA A 1 91 ? -9.228 -6.669 13.434 1.00 97.25 91 ALA A N 1
ATOM 707 C CA . ALA A 1 91 ? -8.482 -7.725 14.117 1.00 97.25 91 ALA A CA 1
ATOM 708 C C . ALA A 1 91 ? -8.455 -7.519 15.643 1.00 97.25 91 ALA A C 1
ATOM 710 O O . ALA A 1 91 ? -8.628 -8.467 16.406 1.00 97.25 91 ALA A O 1
ATOM 711 N N . VAL A 1 92 ? -8.273 -6.278 16.109 1.00 97.12 92 VAL A N 1
ATOM 712 C CA . VAL A 1 92 ? -8.339 -5.956 17.546 1.00 97.12 92 VAL A CA 1
ATOM 713 C C . VAL A 1 92 ? -9.749 -6.183 18.101 1.00 97.12 92 VAL A C 1
ATOM 715 O O . VAL A 1 92 ? -9.891 -6.742 19.187 1.00 97.12 92 VAL A O 1
ATOM 718 N N . GLU A 1 93 ? -10.784 -5.773 17.367 1.00 97.50 93 GLU A N 1
ATOM 719 C CA . GLU A 1 93 ? -12.189 -5.955 17.750 1.00 97.50 93 GLU A CA 1
ATOM 720 C C . GLU A 1 93 ? -12.562 -7.432 17.888 1.00 97.50 93 GLU A C 1
ATOM 722 O O . GLU A 1 93 ? -13.169 -7.819 18.887 1.00 97.50 93 GLU A O 1
ATOM 727 N N . GLU A 1 94 ? -12.128 -8.259 16.935 1.00 97.88 94 GLU A N 1
ATOM 728 C CA . GLU A 1 94 ? -12.326 -9.707 16.949 1.00 97.88 94 GLU A CA 1
ATOM 729 C C . GLU A 1 94 ? -11.661 -10.355 18.172 1.00 97.88 94 GLU A C 1
ATOM 731 O O . GLU A 1 94 ? -12.305 -11.117 18.892 1.00 97.88 94 GLU A O 1
ATOM 736 N N . ILE A 1 95 ? -10.409 -9.990 18.475 1.00 97.69 95 ILE A N 1
ATOM 737 C CA . ILE A 1 95 ? -9.683 -10.491 19.657 1.00 97.69 95 ILE A CA 1
ATOM 738 C C . ILE A 1 95 ? -10.383 -10.086 20.964 1.00 97.69 95 ILE A C 1
ATOM 740 O O . ILE A 1 95 ? -10.385 -10.847 21.932 1.00 97.69 95 ILE A O 1
ATOM 744 N N . MET A 1 96 ? -10.967 -8.886 21.012 1.00 97.12 96 MET A N 1
ATOM 745 C CA . MET A 1 96 ? -11.674 -8.375 22.190 1.00 97.12 96 MET A CA 1
ATOM 746 C C . MET A 1 96 ? -13.128 -8.858 22.295 1.00 97.12 96 MET A C 1
ATOM 748 O O . MET A 1 96 ? -13.757 -8.632 23.329 1.00 97.12 96 MET A O 1
ATOM 752 N N . GLY A 1 97 ? -13.671 -9.502 21.257 1.00 97.56 97 GLY A N 1
ATOM 753 C CA . GLY A 1 97 ? -15.073 -9.915 21.205 1.00 97.56 97 GLY A CA 1
ATOM 754 C C . GLY A 1 97 ? -16.053 -8.736 21.210 1.00 97.56 97 GLY A C 1
ATOM 755 O O . GLY A 1 97 ? -17.140 -8.848 21.775 1.00 97.56 97 GLY A O 1
ATOM 756 N N . ILE A 1 98 ? -15.661 -7.597 20.631 1.00 96.75 98 ILE A N 1
ATOM 757 C CA . ILE A 1 98 ? -16.495 -6.391 20.549 1.00 96.75 98 ILE A CA 1
ATOM 758 C C . ILE A 1 98 ? -17.007 -6.183 19.126 1.00 96.75 98 ILE A C 1
ATOM 760 O O . ILE A 1 98 ? -16.298 -6.423 18.153 1.00 96.75 98 ILE A O 1
ATOM 764 N N . GLU A 1 99 ? -18.230 -5.673 19.003 1.00 96.75 99 GLU A N 1
ATOM 765 C CA . GLU A 1 99 ? -18.797 -5.270 17.719 1.00 96.75 99 GLU A CA 1
ATOM 766 C C . GLU A 1 99 ? -18.888 -3.743 17.644 1.00 96.75 99 GLU A C 1
ATOM 768 O O . GLU A 1 99 ? -19.446 -3.085 18.529 1.00 96.75 99 GLU A O 1
ATOM 773 N N . ALA A 1 100 ? -18.342 -3.160 16.576 1.00 97.06 100 ALA A N 1
ATOM 774 C CA . ALA A 1 100 ? -18.470 -1.731 16.331 1.00 97.06 100 ALA A CA 1
ATOM 775 C C . ALA A 1 100 ? -19.951 -1.355 16.108 1.00 97.06 100 ALA A C 1
ATOM 777 O O . ALA A 1 100 ? -20.654 -2.068 15.389 1.00 97.06 100 ALA A O 1
ATOM 778 N N . PRO A 1 101 ? -20.441 -0.214 16.633 1.00 98.19 101 PRO A N 1
ATOM 779 C CA . PRO A 1 101 ? -21.815 0.224 16.399 1.00 98.19 101 PRO A CA 1
ATOM 780 C C . PRO A 1 101 ? -22.142 0.307 14.905 1.00 98.19 101 PRO A C 1
ATOM 782 O O . PRO A 1 101 ? -21.302 0.739 14.115 1.00 98.19 101 PRO A O 1
ATOM 785 N N . ILE A 1 102 ? -23.387 0.010 14.517 1.00 98.06 102 ILE A N 1
ATOM 786 C CA . ILE A 1 102 ? -23.810 -0.013 13.103 1.00 98.06 102 ILE A CA 1
ATOM 787 C C . ILE A 1 102 ? -23.422 1.260 12.334 1.00 98.06 102 ILE A C 1
ATOM 789 O O . ILE A 1 102 ? -22.948 1.201 11.204 1.00 98.06 102 ILE A O 1
ATOM 793 N N . ARG A 1 103 ? -23.529 2.436 12.968 1.00 98.38 103 ARG A N 1
ATOM 794 C CA . ARG A 1 103 ? -23.103 3.712 12.370 1.00 98.38 103 ARG A CA 1
ATOM 795 C C . ARG A 1 103 ? -21.605 3.736 12.040 1.00 98.38 103 ARG A C 1
ATOM 797 O O . ARG A 1 103 ? -21.233 4.271 11.001 1.00 98.38 103 ARG A O 1
ATOM 804 N N . ALA A 1 104 ? -20.756 3.187 12.907 1.00 97.94 104 ALA A N 1
ATOM 805 C CA . ALA A 1 104 ? -19.317 3.112 12.672 1.00 97.94 104 ALA A CA 1
ATOM 806 C C . ALA A 1 104 ? -18.993 2.165 11.509 1.00 97.94 104 ALA A C 1
ATOM 808 O O . ALA A 1 104 ? -18.144 2.494 10.685 1.00 97.94 104 ALA A O 1
ATOM 809 N N . GLN A 1 105 ? -19.718 1.048 11.387 1.00 97.94 105 GLN A N 1
ATOM 810 C CA . GLN A 1 105 ? -19.582 0.128 10.253 1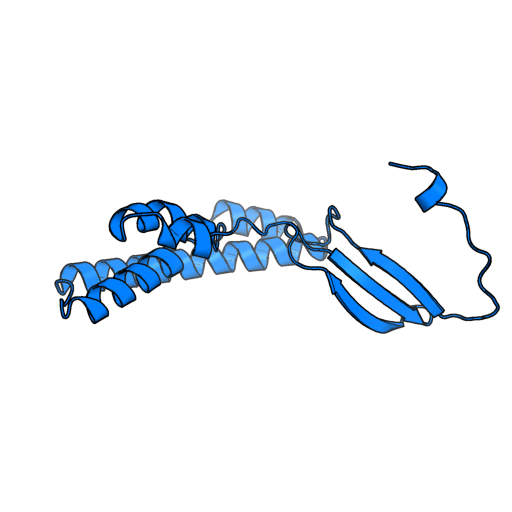.00 97.94 105 GLN A CA 1
ATOM 811 C C . GLN A 1 105 ? -19.908 0.830 8.922 1.00 97.94 105 GLN A C 1
ATOM 813 O O . GLN A 1 105 ? -19.115 0.766 7.985 1.00 97.94 105 GLN A O 1
ATOM 818 N N . TRP A 1 106 ? -21.002 1.600 8.858 1.00 98.38 106 TRP A N 1
ATOM 819 C CA . TRP A 1 106 ? -21.339 2.400 7.671 1.00 98.38 106 TRP A CA 1
ATOM 820 C C . TRP A 1 106 ? -20.262 3.427 7.315 1.00 98.38 106 TRP A C 1
ATOM 822 O O . TRP A 1 106 ? -19.899 3.558 6.148 1.00 98.38 106 TRP A O 1
ATOM 832 N N . ILE A 1 107 ? -19.728 4.143 8.310 1.00 98.25 107 ILE A N 1
ATOM 833 C CA . ILE A 1 107 ? -18.651 5.120 8.090 1.00 98.25 107 ILE A CA 1
ATOM 834 C C . ILE A 1 107 ? -17.399 4.433 7.539 1.00 98.25 107 ILE A C 1
ATOM 836 O O . ILE A 1 107 ? -16.802 4.950 6.599 1.00 98.25 107 ILE A O 1
ATOM 840 N N . ARG A 1 108 ? -17.031 3.258 8.069 1.00 97.81 108 ARG A N 1
ATOM 841 C CA . ARG A 1 108 ? -15.902 2.470 7.554 1.00 97.81 108 ARG A CA 1
ATOM 842 C C . ARG A 1 108 ? -16.094 2.115 6.091 1.00 97.81 108 ARG A C 1
ATOM 844 O O . ARG A 1 108 ? -15.194 2.366 5.305 1.00 97.81 108 ARG A O 1
ATOM 851 N N . VAL A 1 109 ? -17.255 1.580 5.719 1.00 98.12 109 VAL A N 1
ATOM 852 C CA . VAL A 1 109 ? -17.531 1.206 4.324 1.00 98.12 109 VAL A CA 1
ATOM 853 C C . VAL A 1 109 ? -17.455 2.428 3.408 1.00 98.12 109 VAL A C 1
ATOM 855 O O . VAL A 1 109 ? -16.749 2.383 2.408 1.00 98.12 109 VAL A O 1
ATOM 858 N N . MET A 1 110 ? -18.099 3.543 3.769 1.00 98.25 110 MET A N 1
ATOM 859 C CA . MET A 1 110 ? -18.024 4.774 2.969 1.00 98.25 110 MET A CA 1
ATOM 860 C C . MET A 1 110 ? -16.580 5.263 2.802 1.00 98.25 110 MET A C 1
ATOM 862 O O . MET A 1 110 ? -16.169 5.580 1.689 1.00 98.25 110 MET A O 1
ATOM 866 N N . GLN A 1 111 ? -15.796 5.280 3.883 1.00 97.31 111 GLN A N 1
ATOM 867 C CA . GLN A 1 111 ? -14.393 5.687 3.834 1.00 97.31 111 GLN A CA 1
ATOM 868 C C . GLN A 1 111 ? -13.549 4.734 2.982 1.00 97.31 111 GLN A C 1
ATOM 870 O O . GLN A 1 111 ? -12.719 5.194 2.204 1.00 97.31 111 GLN A O 1
ATOM 875 N N . LEU A 1 112 ? -13.755 3.420 3.103 1.00 97.94 112 LEU A N 1
ATOM 876 C CA . LEU A 1 112 ? -13.033 2.418 2.320 1.00 97.94 112 LEU A CA 1
ATOM 877 C C . LEU A 1 112 ? -13.325 2.544 0.827 1.00 97.94 112 LEU A C 1
ATOM 879 O O . LEU A 1 112 ? -12.399 2.448 0.031 1.00 97.94 112 LEU A O 1
ATOM 883 N N . GLU A 1 113 ? -14.575 2.795 0.441 1.00 98.06 113 GLU A N 1
ATOM 884 C CA . GLU A 1 113 ? -14.927 2.956 -0.972 1.00 98.06 113 GLU A CA 1
ATOM 885 C C . GLU A 1 113 ? -14.406 4.277 -1.556 1.00 98.06 113 GLU A C 1
ATOM 887 O O . GLU A 1 113 ? -13.920 4.292 -2.686 1.00 98.06 113 GLU A O 1
ATOM 892 N N . LEU A 1 114 ? -14.390 5.365 -0.777 1.00 96.50 114 LEU A N 1
ATOM 893 C CA . LEU A 1 114 ? -13.700 6.598 -1.176 1.00 96.50 114 LEU A CA 1
ATOM 894 C C . LEU A 1 114 ? -12.189 6.368 -1.337 1.00 96.50 114 LEU A C 1
ATOM 896 O O . LEU A 1 114 ? -11.610 6.760 -2.351 1.00 96.50 114 LEU A O 1
ATOM 900 N N . SER A 1 115 ? -11.565 5.671 -0.382 1.00 96.38 115 SER A N 1
ATOM 901 C CA . SER A 1 115 ? -10.143 5.307 -0.438 1.00 96.38 115 SER A CA 1
ATOM 902 C C . SER A 1 115 ? -9.833 4.432 -1.652 1.00 96.38 115 SER A C 1
ATOM 904 O O . SER A 1 115 ? -8.845 4.664 -2.339 1.00 96.38 115 SER A O 1
ATOM 906 N N . ARG A 1 116 ? -10.715 3.480 -1.985 1.00 96.12 116 ARG A N 1
ATOM 907 C CA . ARG A 1 116 ? -10.585 2.602 -3.155 1.00 96.12 116 ARG A CA 1
ATOM 908 C C . ARG A 1 116 ? -10.575 3.398 -4.459 1.00 96.12 116 ARG A C 1
ATOM 910 O O . ARG A 1 116 ? -9.718 3.159 -5.307 1.00 96.12 116 ARG A O 1
ATOM 917 N N . VAL A 1 117 ? -11.493 4.354 -4.622 1.00 96.00 117 VAL A N 1
ATOM 918 C CA . VAL A 1 117 ? -11.525 5.233 -5.805 1.00 96.00 117 VAL A CA 1
ATOM 919 C C . VAL A 1 117 ? -10.243 6.066 -5.885 1.00 96.00 117 VAL A C 1
ATOM 921 O O . VAL A 1 117 ? -9.577 6.060 -6.919 1.00 96.00 117 VAL A O 1
ATOM 924 N N . ALA A 1 118 ? -9.843 6.705 -4.783 1.00 95.12 118 ALA A N 1
ATOM 925 C CA . ALA A 1 118 ? -8.619 7.504 -4.706 1.00 95.12 118 ALA A CA 1
ATOM 926 C C . ALA A 1 118 ? -7.344 6.677 -4.984 1.00 95.12 118 ALA A C 1
ATOM 928 O O . ALA A 1 118 ? -6.399 7.157 -5.621 1.00 95.12 118 ALA A O 1
ATOM 929 N N . ALA A 1 119 ? -7.299 5.424 -4.524 1.00 94.81 119 ALA A N 1
ATOM 930 C CA . ALA A 1 119 ? -6.213 4.486 -4.789 1.00 94.81 119 ALA A CA 1
ATOM 931 C C . ALA A 1 119 ? -6.167 4.096 -6.270 1.00 94.81 119 ALA A C 1
ATOM 933 O O . ALA A 1 119 ? -5.098 4.138 -6.873 1.00 94.81 119 ALA A O 1
ATOM 934 N N . HIS A 1 120 ? -7.314 3.806 -6.889 1.00 94.12 120 HIS A N 1
ATOM 935 C CA . HIS A 1 120 ? -7.375 3.514 -8.320 1.00 94.12 120 HIS A CA 1
ATOM 936 C C . HIS A 1 120 ? -6.925 4.697 -9.175 1.00 94.12 120 HIS A C 1
ATOM 938 O O . HIS A 1 120 ? -6.100 4.501 -10.065 1.00 94.12 120 HIS A O 1
ATOM 944 N N . LEU A 1 121 ? -7.394 5.916 -8.890 1.00 94.50 121 LEU A N 1
ATOM 945 C CA . LEU A 1 121 ? -6.949 7.120 -9.602 1.00 94.50 121 LEU A CA 1
ATOM 946 C C . LEU A 1 121 ? -5.427 7.301 -9.509 1.00 94.50 121 LEU A C 1
ATOM 948 O O . LEU A 1 121 ? -4.774 7.580 -10.516 1.00 94.50 121 LEU A O 1
ATOM 952 N N . PHE A 1 122 ? -4.848 7.051 -8.331 1.00 92.19 122 PHE A N 1
ATOM 953 C CA . PHE A 1 122 ? -3.399 7.084 -8.135 1.00 92.19 122 PHE A CA 1
ATOM 954 C C . PHE A 1 122 ? -2.668 6.013 -8.945 1.00 92.19 122 PHE A C 1
ATOM 956 O O . PHE A 1 122 ? -1.683 6.317 -9.613 1.00 92.19 122 PHE A O 1
ATOM 963 N N . THR A 1 123 ? -3.142 4.765 -8.907 1.00 91.31 123 THR A N 1
ATOM 964 C CA . THR A 1 123 ? -2.520 3.647 -9.624 1.00 91.31 123 THR A CA 1
ATOM 965 C C . THR A 1 123 ? -2.592 3.841 -11.135 1.00 91.31 123 THR A C 1
ATOM 967 O O . THR A 1 123 ? -1.578 3.691 -11.813 1.00 91.31 123 THR A O 1
ATOM 970 N N . PHE A 1 124 ? -3.757 4.215 -11.673 1.00 91.06 124 PHE A N 1
ATOM 971 C CA . PHE A 1 124 ? -3.912 4.477 -13.105 1.00 91.06 124 PHE A CA 1
ATOM 972 C C . PHE A 1 124 ? -3.071 5.670 -13.552 1.00 91.06 124 PHE A C 1
ATOM 974 O O . PHE A 1 124 ? -2.396 5.584 -14.577 1.00 91.06 124 PHE A O 1
ATOM 981 N N . GLY A 1 125 ? -3.062 6.755 -12.775 1.00 90.88 125 GLY A N 1
ATOM 982 C CA . GLY A 1 125 ? -2.230 7.917 -13.065 1.00 90.88 125 GLY A CA 1
ATOM 983 C C . GLY A 1 125 ? -0.736 7.586 -13.046 1.00 90.88 125 GLY A C 1
ATOM 984 O O . GLY A 1 125 ? -0.017 7.936 -13.979 1.00 90.88 125 GLY A O 1
ATOM 985 N N . GLY A 1 126 ? -0.272 6.859 -12.027 1.00 89.06 126 GLY A N 1
ATOM 986 C CA . GLY A 1 126 ? 1.118 6.409 -11.922 1.00 89.06 126 GLY A CA 1
ATOM 987 C C . GLY A 1 126 ? 1.537 5.535 -13.105 1.00 89.06 126 GLY A C 1
ATOM 988 O O . GLY A 1 126 ? 2.543 5.819 -13.750 1.00 89.06 126 GLY A O 1
ATOM 989 N N . HIS A 1 127 ? 0.714 4.543 -13.456 1.00 89.44 127 HIS A N 1
ATOM 990 C CA . HIS A 1 127 ? 0.988 3.661 -14.590 1.00 89.44 127 HIS A CA 1
ATOM 991 C C . HIS A 1 127 ? 0.989 4.406 -15.932 1.00 89.44 127 HIS A C 1
ATOM 993 O O . HIS A 1 127 ? 1.831 4.163 -16.789 1.00 89.44 127 HIS A O 1
ATOM 999 N N . ALA A 1 128 ? 0.081 5.365 -16.118 1.00 91.69 128 ALA A N 1
ATOM 1000 C CA . ALA A 1 128 ? 0.066 6.165 -17.334 1.00 91.69 128 ALA A CA 1
ATOM 1001 C C . ALA A 1 128 ? 1.353 6.999 -17.482 1.00 91.69 128 ALA A C 1
ATOM 1003 O O . ALA A 1 128 ? 1.908 7.096 -18.577 1.00 91.69 128 ALA A O 1
ATOM 1004 N N . ALA A 1 129 ? 1.879 7.553 -16.3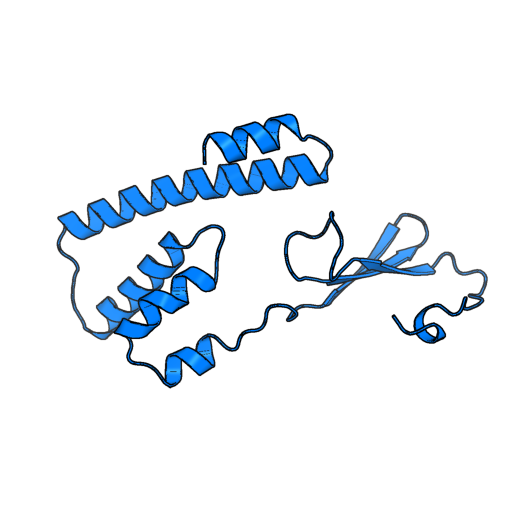85 1.00 90.44 129 ALA A N 1
ATOM 1005 C CA . ALA A 1 129 ? 3.141 8.287 -16.419 1.00 90.44 129 ALA A CA 1
ATOM 1006 C C . ALA A 1 129 ? 4.341 7.399 -16.779 1.00 90.44 129 ALA A C 1
ATOM 1008 O O . ALA A 1 129 ? 5.225 7.863 -17.500 1.00 90.44 129 ALA A O 1
ATOM 1009 N N . THR A 1 130 ? 4.377 6.132 -16.347 1.00 87.94 130 THR A N 1
ATOM 1010 C CA . THR A 1 130 ? 5.482 5.225 -16.706 1.00 87.94 130 THR A CA 1
ATOM 1011 C C . THR A 1 130 ? 5.481 4.823 -18.175 1.00 87.94 130 THR A C 1
ATOM 1013 O O . THR A 1 130 ? 6.548 4.572 -18.732 1.00 87.94 130 THR A O 1
ATOM 1016 N N . THR A 1 131 ? 4.330 4.876 -18.848 1.00 90.12 131 THR A N 1
ATOM 1017 C CA . THR A 1 131 ? 4.231 4.731 -20.309 1.00 90.12 131 THR A CA 1
ATOM 1018 C C . THR A 1 131 ? 4.351 6.063 -21.066 1.00 90.12 131 THR A C 1
ATOM 1020 O O . THR A 1 131 ? 4.103 6.112 -22.269 1.00 90.12 131 THR A O 1
ATOM 1023 N N . GLY A 1 132 ? 4.704 7.163 -20.387 1.00 91.12 132 GLY A N 1
ATOM 1024 C CA . GLY A 1 132 ? 4.886 8.495 -20.983 1.00 91.12 132 GLY A CA 1
ATOM 1025 C C . GLY A 1 132 ? 3.603 9.322 -21.158 1.00 91.12 132 GLY A C 1
ATOM 1026 O O . GLY A 1 132 ? 3.644 10.420 -21.716 1.00 91.12 132 GLY A O 1
ATOM 1027 N N . MET A 1 133 ? 2.457 8.841 -20.672 1.00 92.75 133 MET A N 1
ATOM 1028 C CA . MET A 1 133 ? 1.168 9.536 -20.726 1.00 92.75 133 MET A CA 1
ATOM 1029 C C . MET A 1 133 ? 0.949 10.376 -19.460 1.00 92.75 133 MET A C 1
ATOM 1031 O O . MET A 1 133 ? 0.280 9.965 -18.515 1.00 92.75 133 MET A O 1
ATOM 1035 N N . TYR A 1 134 ? 1.486 11.595 -19.444 1.00 92.88 134 TYR A N 1
ATOM 1036 C CA . TYR A 1 134 ? 1.437 12.451 -18.251 1.00 92.88 134 TYR A CA 1
ATOM 1037 C C . TYR A 1 134 ? 0.096 13.168 -18.022 1.00 92.88 134 TYR A C 1
ATOM 1039 O O . TYR A 1 134 ? -0.264 13.433 -16.881 1.00 92.88 134 TYR A O 1
ATOM 1047 N N . THR A 1 135 ? -0.685 13.465 -19.063 1.00 94.50 135 THR A N 1
ATOM 1048 C CA . THR A 1 135 ? -2.008 14.105 -18.907 1.00 94.50 135 THR A CA 1
ATOM 1049 C C . THR A 1 135 ? -2.964 13.326 -17.989 1.00 94.50 135 THR A C 1
ATOM 1051 O O . THR A 1 135 ? -3.457 13.925 -17.032 1.00 94.50 135 THR A O 1
ATOM 1054 N N . PRO A 1 136 ? -3.213 12.016 -18.198 1.00 92.12 136 PRO A N 1
ATOM 1055 C CA . PRO A 1 136 ? -4.064 11.242 -17.291 1.00 92.12 136 PRO A CA 1
ATOM 1056 C C . PRO A 1 136 ? -3.469 11.106 -15.883 1.00 92.12 136 PRO A C 1
ATOM 1058 O O . PRO A 1 136 ? -4.229 11.013 -14.924 1.00 92.12 136 PRO A O 1
ATOM 1061 N N . MET A 1 137 ? -2.137 11.152 -15.733 1.00 92.44 137 MET A N 1
ATOM 1062 C CA . MET A 1 137 ? -1.499 11.210 -14.415 1.00 92.44 137 MET A CA 1
ATOM 1063 C C . MET A 1 137 ? -1.895 12.477 -13.657 1.00 92.44 137 MET A C 1
ATOM 1065 O O . MET A 1 137 ? -2.339 12.386 -12.515 1.00 92.44 137 MET A O 1
ATOM 1069 N N . PHE A 1 138 ? -1.807 13.644 -14.299 1.00 94.38 138 PHE A N 1
ATOM 1070 C CA . PHE A 1 138 ? -2.190 14.903 -13.663 1.00 94.38 138 PHE A CA 1
ATOM 1071 C C . PHE A 1 138 ? -3.678 14.961 -13.312 1.00 94.38 138 PHE A C 1
ATOM 1073 O O . PHE A 1 138 ? -4.018 15.468 -12.248 1.00 94.38 138 PHE A O 1
ATOM 1080 N N . TRP A 1 139 ? -4.559 14.419 -14.158 1.00 93.81 139 TRP A N 1
ATOM 1081 C CA . TRP A 1 139 ? -5.991 14.339 -13.848 1.00 93.81 139 TRP A CA 1
ATOM 1082 C C . TRP A 1 139 ? -6.269 13.402 -12.672 1.00 93.81 139 TRP A C 1
ATOM 1084 O O . TRP A 1 139 ? -6.942 13.795 -11.727 1.00 93.81 139 TRP A O 1
ATOM 1094 N N . GLY A 1 140 ? -5.677 12.203 -12.677 1.00 91.44 140 GLY A N 1
ATOM 1095 C CA . GLY A 1 140 ? -5.836 11.246 -11.582 1.00 91.44 140 GLY A CA 1
ATOM 1096 C C . GLY A 1 140 ? -5.317 11.770 -10.240 1.00 91.44 140 GLY A C 1
ATOM 1097 O O . GLY A 1 140 ? -5.906 11.475 -9.209 1.00 91.44 140 GLY A O 1
ATOM 1098 N N . VAL A 1 141 ? -4.246 12.571 -10.236 1.00 88.94 141 VAL A N 1
ATOM 1099 C CA . VAL A 1 141 ? -3.733 13.220 -9.016 1.00 88.94 141 VAL A CA 1
ATOM 1100 C C . VAL A 1 141 ? -4.606 14.400 -8.577 1.00 88.94 141 VAL A C 1
ATOM 1102 O O . VAL A 1 141 ? -4.697 14.650 -7.382 1.00 88.94 141 VAL A O 1
ATOM 1105 N N . ALA A 1 142 ? -5.231 15.127 -9.506 1.00 92.19 142 ALA A N 1
ATOM 1106 C CA . ALA A 1 142 ? -6.094 16.262 -9.176 1.00 92.19 142 ALA A CA 1
ATOM 1107 C C . ALA A 1 142 ? -7.423 15.837 -8.528 1.00 92.19 142 ALA A C 1
ATOM 1109 O O . ALA A 1 142 ? -7.910 16.536 -7.643 1.00 92.19 142 ALA A O 1
ATOM 1110 N N . ASP A 1 143 ? -7.981 14.704 -8.960 1.00 88.81 143 ASP A N 1
ATOM 1111 C CA . ASP A 1 143 ? -9.262 14.175 -8.467 1.00 88.81 143 ASP A CA 1
ATOM 1112 C C . ASP A 1 143 ? -9.113 13.218 -7.264 1.00 88.81 143 ASP A C 1
ATOM 1114 O O . ASP A 1 143 ? -10.114 12.729 -6.734 1.00 88.81 143 ASP A O 1
ATOM 1118 N N . ARG A 1 144 ? -7.873 12.927 -6.850 1.00 84.25 144 ARG A N 1
ATOM 1119 C CA . ARG A 1 144 ? -7.531 12.085 -5.695 1.00 84.25 144 ARG A CA 1
ATOM 1120 C C . ARG A 1 144 ? -7.540 12.877 -4.390 1.00 84.25 144 ARG A C 1
ATOM 1122 O O . ARG A 1 144 ? -8.053 12.316 -3.396 1.00 84.25 144 ARG A O 1
#

Radius of gyration: 21.59 Å; chains: 1; bounding box: 59×31×51 Å

pLDDT: mean 89.67, std 10.9, range [48.78, 98.38]